Protein AF-C6F610-F1 (afdb_monomer_lite)

Foldseek 3Di:
DEAEDPAAQQDDVHGHNLCSQVVVLVVLVVVQVVCVVVPPPDDYHYDFDPDPRRVVSHDCVSRPVPD

pLDDT: mean 95.93, std 3.95, range [75.69, 98.62]

Sequence (67 aa):
VDIDWEYPVACGIECGKPEDNANFTALMAEFRRQLDAVRPGLLLTVAVGAGIDKIRVTDPAAYHPTL

Radius of gyration: 12.33 Å; chains: 1; bounding box: 28×21×34 Å

Secondary structure (DSSP, 8-state):
-EE--S-SSSBSSSB--TTHHHHHHHHHHHHHHHHHHH-TT---EE----SHHHHTTS-HHHHSTT-

Structure (mmCIF, N/CA/C/O backbone):
data_AF-C6F610-F1
#
_entry.id   AF-C6F610-F1
#
loop_
_atom_site.group_PDB
_atom_site.id
_atom_site.type_symbol
_atom_site.label_atom_id
_atom_site.label_alt_id
_atom_site.label_comp_id
_atom_site.label_asym_id
_atom_site.label_entity_id
_atom_site.label_seq_id
_atom_site.pdbx_PDB_ins_code
_atom_site.Cartn_x
_atom_site.Cartn_y
_atom_site.Cartn_z
_atom_site.occupancy
_atom_site.B_iso_or_equiv
_atom_site.auth_seq_id
_atom_site.auth_comp_id
_atom_site.auth_asym_id
_atom_site.auth_atom_id
_atom_site.pdbx_PDB_model_num
ATOM 1 N N . VAL A 1 1 ? -4.653 3.930 10.978 1.00 96.12 1 VAL A N 1
ATOM 2 C CA . VAL A 1 1 ? -3.392 4.548 10.512 1.00 96.12 1 VAL A CA 1
ATOM 3 C C . VAL A 1 1 ? -3.347 4.404 9.011 1.00 96.12 1 VAL A C 1
ATOM 5 O O . VAL A 1 1 ? -3.900 3.426 8.514 1.00 96.12 1 VAL A O 1
ATOM 8 N N . ASP A 1 2 ? -2.746 5.373 8.340 1.00 98.38 2 ASP A N 1
ATOM 9 C CA . ASP A 1 2 ? -2.499 5.326 6.906 1.00 98.38 2 ASP A CA 1
ATOM 10 C C . ASP A 1 2 ? -0.993 5.198 6.676 1.00 98.38 2 ASP A C 1
ATOM 12 O O . ASP A 1 2 ? -0.219 5.914 7.316 1.00 98.38 2 ASP A O 1
ATOM 16 N N . ILE A 1 3 ? -0.586 4.233 5.855 1.00 98.12 3 ILE A N 1
ATOM 17 C CA . ILE A 1 3 ? 0.815 3.987 5.512 1.00 98.12 3 ILE A CA 1
ATOM 18 C C . ILE A 1 3 ? 1.066 4.518 4.103 1.00 98.12 3 ILE A C 1
ATOM 20 O O . ILE A 1 3 ? 0.424 4.077 3.155 1.00 98.12 3 ILE A O 1
ATOM 24 N N . ASP A 1 4 ? 2.032 5.421 3.976 1.00 97.69 4 ASP A N 1
ATOM 25 C CA . ASP A 1 4 ? 2.392 6.066 2.713 1.00 97.69 4 ASP A CA 1
ATOM 26 C C . ASP A 1 4 ? 3.887 5.853 2.429 1.00 97.69 4 ASP A C 1
ATOM 28 O O . ASP A 1 4 ? 4.729 6.726 2.638 1.00 97.69 4 ASP A O 1
ATOM 32 N N . TRP A 1 5 ? 4.246 4.613 2.078 1.00 97.50 5 TRP A N 1
ATOM 33 C CA . TRP A 1 5 ? 5.612 4.270 1.676 1.00 97.50 5 TRP A CA 1
ATOM 34 C C . TRP A 1 5 ? 5.730 4.434 0.161 1.00 97.50 5 TRP A C 1
ATOM 36 O O . TRP A 1 5 ? 5.166 3.646 -0.595 1.00 97.50 5 TRP A O 1
ATOM 46 N N . GLU A 1 6 ? 6.531 5.4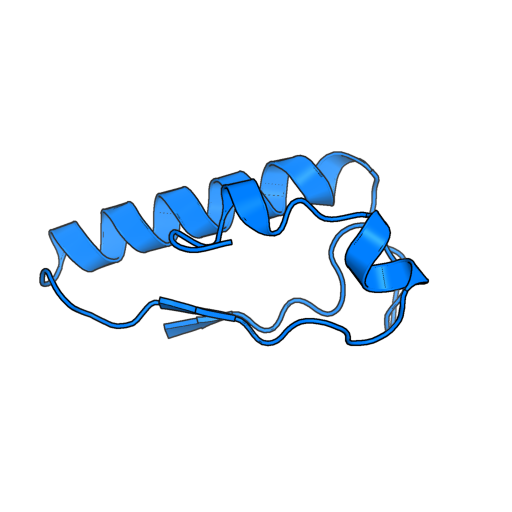05 -0.279 1.00 97.19 6 GLU A N 1
ATOM 47 C CA . GLU A 1 6 ? 6.758 5.709 -1.695 1.00 97.19 6 GLU A CA 1
ATOM 48 C C . GLU A 1 6 ? 8.207 5.418 -2.141 1.00 97.19 6 GLU A C 1
ATOM 50 O O . GLU A 1 6 ? 9.100 6.254 -2.024 1.00 97.19 6 GLU A O 1
ATOM 55 N N . TYR A 1 7 ? 8.529 4.228 -2.648 1.00 97.12 7 TYR A N 1
ATOM 56 C CA . TYR A 1 7 ? 7.681 3.046 -2.839 1.00 97.12 7 TYR A CA 1
ATOM 57 C C . TYR A 1 7 ? 8.452 1.801 -2.385 1.00 97.12 7 TYR A C 1
ATOM 59 O O . TYR A 1 7 ? 9.681 1.794 -2.484 1.00 97.12 7 TYR A O 1
ATOM 67 N N . PRO A 1 8 ? 7.790 0.728 -1.920 1.00 97.25 8 PRO A N 1
ATOM 68 C CA . PRO A 1 8 ? 8.488 -0.523 -1.662 1.00 97.25 8 PRO A CA 1
ATOM 69 C C . PRO A 1 8 ? 9.126 -1.025 -2.962 1.00 97.25 8 PRO A C 1
ATOM 71 O O . PRO A 1 8 ? 8.456 -1.084 -3.995 1.00 97.25 8 PRO A O 1
ATOM 74 N N . VAL A 1 9 ? 10.412 -1.382 -2.910 1.00 97.88 9 VAL A N 1
ATOM 75 C CA . VAL A 1 9 ? 11.237 -1.901 -4.022 1.00 97.88 9 VAL A CA 1
ATOM 76 C C . VAL A 1 9 ? 11.531 -0.896 -5.145 1.00 97.88 9 VAL A C 1
ATOM 78 O O . VAL A 1 9 ? 12.649 -0.854 -5.651 1.00 97.88 9 VAL A O 1
ATOM 81 N N . ALA A 1 10 ? 10.555 -0.099 -5.575 1.00 97.12 10 ALA A N 1
ATOM 82 C CA . ALA A 1 10 ? 10.703 0.818 -6.698 1.00 97.12 10 ALA A CA 1
ATOM 83 C C . ALA A 1 10 ? 11.280 2.185 -6.290 1.00 97.12 10 ALA A C 1
ATOM 85 O O . ALA A 1 10 ? 11.322 2.552 -5.120 1.00 97.12 10 ALA A O 1
ATOM 86 N N . CYS A 1 11 ? 11.713 2.971 -7.280 1.00 95.44 11 CYS A N 1
ATOM 87 C CA . CYS A 1 11 ? 12.228 4.317 -7.034 1.00 95.44 11 CYS A CA 1
ATOM 88 C C . CYS A 1 11 ? 11.114 5.338 -6.773 1.00 95.44 11 CYS A C 1
ATOM 90 O O . CYS A 1 11 ? 10.199 5.480 -7.593 1.00 95.44 11 CYS A O 1
ATOM 92 N N . GLY A 1 12 ? 11.237 6.037 -5.641 1.00 93.19 12 GLY A N 1
ATOM 93 C CA . GLY A 1 12 ? 10.594 7.313 -5.322 1.00 93.19 12 GLY A CA 1
ATOM 94 C C . GLY A 1 12 ? 11.642 8.431 -5.360 1.00 93.19 12 GLY A C 1
ATOM 95 O O . GLY A 1 12 ? 12.264 8.646 -6.400 1.00 93.19 12 GLY A O 1
ATOM 96 N N . ILE A 1 13 ? 11.881 9.099 -4.223 1.00 96.62 13 ILE A N 1
ATOM 97 C CA . ILE A 1 13 ? 13.045 9.999 -4.050 1.00 96.62 13 ILE A CA 1
ATOM 98 C C . ILE A 1 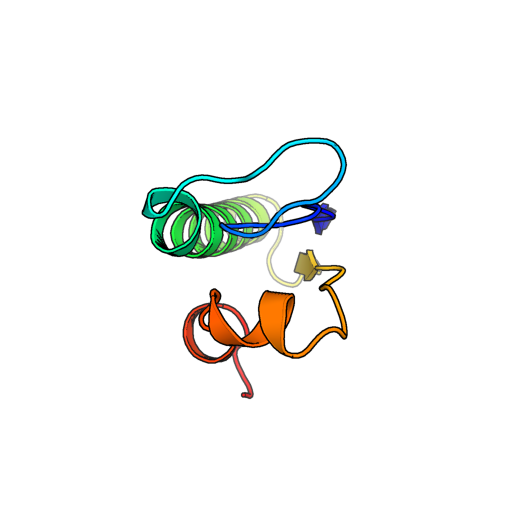13 ? 14.352 9.197 -4.119 1.00 96.62 13 ILE A C 1
ATOM 100 O O . ILE A 1 13 ? 15.302 9.598 -4.787 1.00 96.62 13 ILE A O 1
ATOM 104 N N . GLU A 1 14 ? 14.371 8.038 -3.461 1.00 96.62 14 GLU A N 1
ATOM 105 C CA . GLU A 1 14 ? 15.435 7.041 -3.546 1.00 96.62 14 GLU A CA 1
ATOM 106 C C . GLU A 1 14 ? 14.854 5.711 -4.037 1.00 96.62 14 GLU A C 1
ATOM 108 O O . GLU A 1 14 ? 13.640 5.485 -4.000 1.00 96.62 14 GLU A O 1
ATOM 113 N N . CYS A 1 15 ? 15.720 4.831 -4.537 1.00 96.25 15 CYS A N 1
ATOM 114 C CA . CYS A 1 15 ? 15.314 3.493 -4.945 1.00 96.25 15 CYS A CA 1
ATOM 115 C C . CYS A 1 15 ? 15.247 2.548 -3.747 1.00 96.25 15 CYS A C 1
ATOM 117 O O . CYS A 1 15 ? 16.205 2.450 -2.979 1.00 96.25 15 CYS A O 1
ATOM 119 N N . GLY A 1 16 ? 14.121 1.842 -3.626 1.00 96.25 16 GLY A N 1
ATOM 120 C CA . GLY A 1 16 ? 13.966 0.741 -2.684 1.00 96.25 16 GLY A CA 1
ATOM 121 C C . GLY A 1 16 ? 14.859 -0.455 -3.020 1.00 96.25 16 GLY A C 1
ATOM 122 O O . GLY A 1 16 ? 15.561 -0.496 -4.037 1.00 96.25 16 GLY A O 1
ATOM 123 N N . LYS A 1 17 ? 14.830 -1.450 -2.139 1.00 97.69 17 LYS A N 1
ATOM 124 C CA . LYS A 1 17 ? 15.587 -2.699 -2.269 1.00 97.69 17 LYS A CA 1
ATOM 125 C C . LYS A 1 17 ? 14.641 -3.882 -2.483 1.00 97.69 17 LYS A C 1
ATOM 127 O O . LYS A 1 17 ? 13.478 -3.799 -2.090 1.00 97.69 17 LYS A O 1
ATOM 132 N N . PRO A 1 18 ? 15.100 -5.007 -3.064 1.00 96.94 18 PRO A N 1
ATOM 133 C CA . PRO A 1 18 ? 14.248 -6.180 -3.271 1.00 96.94 18 PRO A CA 1
ATOM 134 C C . PRO A 1 18 ? 13.574 -6.698 -1.991 1.00 96.94 18 PRO A C 1
ATOM 136 O O . PRO A 1 18 ? 12.445 -7.185 -2.047 1.00 96.94 18 PRO A O 1
ATOM 139 N N . GLU A 1 19 ? 14.229 -6.564 -0.833 1.00 98.06 19 GLU A N 1
ATOM 140 C CA . GLU A 1 19 ? 13.698 -7.013 0.458 1.00 98.06 19 GLU A CA 1
ATOM 141 C C . GLU A 1 19 ? 12.460 -6.220 0.906 1.00 98.06 19 GLU A C 1
ATOM 143 O O . GLU A 1 19 ? 11.672 -6.714 1.715 1.00 98.06 19 GLU A O 1
ATOM 148 N N . ASP A 1 20 ? 12.243 -5.020 0.359 1.00 98.12 20 ASP A N 1
ATOM 149 C CA . ASP A 1 20 ? 11.113 -4.165 0.723 1.00 98.12 20 ASP A CA 1
ATOM 150 C C . ASP A 1 20 ? 9.762 -4.799 0.373 1.00 98.12 20 ASP A C 1
ATOM 152 O O . ASP A 1 20 ? 8.775 -4.506 1.039 1.00 98.12 20 ASP A O 1
ATOM 156 N N . ASN A 1 21 ? 9.699 -5.718 -0.599 1.00 96.50 21 ASN A N 1
ATOM 157 C CA . ASN A 1 21 ? 8.473 -6.465 -0.901 1.00 96.50 21 ASN A CA 1
ATOM 158 C C . ASN A 1 21 ? 7.997 -7.281 0.318 1.00 96.50 21 ASN A C 1
ATOM 160 O O . ASN A 1 21 ? 6.854 -7.153 0.772 1.00 96.50 21 ASN A O 1
ATOM 164 N N . ALA A 1 22 ? 8.902 -8.086 0.883 1.00 97.19 22 ALA A N 1
ATOM 165 C CA . ALA A 1 22 ? 8.608 -8.910 2.048 1.00 97.19 22 ALA A CA 1
ATOM 166 C C . ALA A 1 22 ? 8.434 -8.045 3.305 1.00 97.19 22 ALA A C 1
ATOM 168 O O . ALA A 1 22 ? 7.515 -8.276 4.094 1.00 97.19 22 ALA A O 1
ATOM 169 N N . ASN A 1 23 ? 9.271 -7.015 3.466 1.00 98.19 23 ASN A N 1
ATOM 170 C CA . ASN A 1 23 ? 9.209 -6.117 4.617 1.00 98.19 23 ASN A CA 1
ATOM 171 C C . ASN A 1 23 ? 7.905 -5.319 4.652 1.00 98.19 23 ASN A C 1
ATOM 173 O O . ASN A 1 23 ? 7.318 -5.175 5.721 1.00 98.19 23 ASN A O 1
ATOM 177 N N . PHE A 1 24 ? 7.420 -4.836 3.506 1.00 97.75 24 PHE A N 1
ATOM 178 C CA . PHE A 1 24 ? 6.154 -4.116 3.422 1.00 97.75 24 PHE A CA 1
ATOM 179 C C . PHE A 1 24 ? 4.977 -5.009 3.837 1.00 97.75 24 PHE A C 1
ATOM 181 O O . PHE A 1 24 ? 4.154 -4.616 4.660 1.00 97.75 24 PHE A O 1
ATOM 188 N N . THR A 1 25 ? 4.942 -6.252 3.356 1.00 96.75 25 THR A N 1
ATOM 189 C CA . THR A 1 25 ? 3.910 -7.226 3.747 1.00 96.75 25 THR A CA 1
ATOM 190 C C . THR A 1 25 ? 3.964 -7.533 5.249 1.00 96.75 25 THR A C 1
ATOM 192 O O . THR A 1 25 ? 2.937 -7.509 5.932 1.00 96.75 25 THR A O 1
ATOM 195 N N . ALA A 1 26 ? 5.165 -7.755 5.796 1.00 98.06 26 ALA A N 1
ATOM 196 C CA . ALA A 1 26 ? 5.361 -7.988 7.226 1.00 98.06 26 ALA A CA 1
ATOM 197 C C . ALA A 1 26 ? 4.948 -6.773 8.079 1.00 98.06 26 ALA A C 1
ATOM 199 O O . ALA A 1 26 ? 4.327 -6.937 9.130 1.00 98.06 26 ALA A O 1
ATOM 200 N N . LEU A 1 27 ? 5.236 -5.557 7.607 1.00 98.00 27 LEU A N 1
ATOM 201 C CA . LEU A 1 27 ? 4.833 -4.307 8.246 1.00 98.00 27 LEU A CA 1
ATOM 202 C C . LEU A 1 27 ? 3.306 -4.201 8.341 1.00 98.00 27 LEU A C 1
ATOM 204 O O . LEU A 1 27 ? 2.779 -3.915 9.417 1.00 98.00 27 LEU A O 1
ATOM 208 N N . MET A 1 28 ? 2.588 -4.477 7.248 1.00 97.81 28 MET A N 1
ATOM 209 C CA . MET A 1 28 ? 1.121 -4.444 7.228 1.00 97.81 28 MET A CA 1
ATOM 210 C C . MET A 1 28 ? 0.515 -5.479 8.186 1.00 97.81 28 MET A C 1
ATOM 212 O O . MET A 1 28 ? -0.418 -5.160 8.929 1.00 97.81 28 MET A O 1
ATOM 216 N N . ALA A 1 29 ? 1.076 -6.692 8.233 1.00 97.44 29 ALA A N 1
ATOM 217 C CA . ALA A 1 29 ? 0.649 -7.732 9.168 1.00 97.44 29 ALA A CA 1
ATOM 218 C C . ALA A 1 29 ? 0.863 -7.320 10.637 1.00 97.44 29 ALA A C 1
ATOM 220 O O . ALA A 1 29 ? -0.031 -7.493 11.470 1.00 97.44 29 ALA A O 1
ATOM 221 N N . GLU A 1 30 ? 2.014 -6.726 10.958 1.00 98.31 30 GLU A N 1
ATOM 222 C CA . GLU A 1 30 ? 2.312 -6.263 12.315 1.00 98.31 30 GLU A CA 1
ATOM 223 C C . GLU A 1 30 ? 1.412 -5.093 12.727 1.00 98.31 30 GLU A C 1
ATOM 225 O O . GLU A 1 30 ? 0.853 -5.108 13.826 1.00 98.31 30 GLU A O 1
ATOM 230 N N . PHE A 1 31 ? 1.180 -4.115 11.845 1.00 98.12 31 PHE A N 1
ATOM 231 C CA . PHE A 1 31 ? 0.231 -3.037 12.127 1.00 98.12 31 PHE A CA 1
ATOM 232 C C . PHE A 1 31 ? -1.181 -3.565 12.355 1.00 98.12 31 PHE A C 1
ATOM 234 O O . PHE A 1 31 ? -1.836 -3.125 13.300 1.00 98.12 31 PHE A O 1
ATOM 241 N N . ARG A 1 32 ? -1.655 -4.524 11.549 1.00 97.44 32 ARG A N 1
ATOM 242 C CA . ARG A 1 32 ? -2.964 -5.152 11.772 1.00 97.44 32 ARG A CA 1
ATOM 243 C C . ARG A 1 32 ? -3.036 -5.773 13.167 1.00 97.44 32 ARG A C 1
ATOM 245 O O . ARG A 1 32 ? -3.947 -5.443 13.926 1.00 97.44 32 ARG A O 1
ATOM 252 N N . ARG A 1 33 ? -2.031 -6.576 13.541 1.00 98.25 33 ARG A N 1
ATOM 253 C CA . ARG A 1 33 ? -1.939 -7.229 14.857 1.00 98.25 33 ARG A CA 1
ATOM 254 C C . ARG A 1 33 ? -1.958 -6.223 16.010 1.00 98.25 33 ARG A C 1
ATOM 256 O O . ARG A 1 33 ? -2.667 -6.426 16.994 1.00 98.25 33 ARG A O 1
ATOM 263 N N . GLN A 1 34 ? -1.194 -5.138 15.900 1.00 98.50 34 GLN A N 1
ATOM 264 C CA . GLN A 1 34 ? -1.106 -4.107 16.939 1.00 98.50 34 GLN A CA 1
ATOM 265 C C . GLN A 1 34 ? -2.389 -3.279 17.042 1.00 98.50 34 GLN A C 1
ATOM 267 O O . GLN A 1 34 ? -2.863 -3.002 18.143 1.00 98.50 34 GLN A O 1
ATOM 272 N N . LEU A 1 35 ? -2.992 -2.916 15.908 1.00 98.44 35 LEU A N 1
ATOM 273 C CA . LEU A 1 35 ? -4.271 -2.210 15.893 1.00 98.44 35 LEU A CA 1
ATOM 274 C C . LEU A 1 35 ? -5.375 -3.048 16.538 1.00 98.44 35 LEU A C 1
ATOM 276 O O . LEU A 1 35 ? -6.159 -2.504 17.314 1.00 98.44 35 LEU A O 1
ATOM 280 N N . ASP A 1 36 ? -5.405 -4.356 16.280 1.00 98.19 36 ASP A N 1
ATOM 281 C CA . ASP A 1 36 ? -6.361 -5.264 16.918 1.00 98.19 36 ASP A CA 1
ATOM 282 C C . ASP A 1 36 ? -6.125 -5.404 18.425 1.00 98.19 36 ASP A C 1
ATOM 284 O O . ASP A 1 36 ? -7.092 -5.452 19.182 1.00 98.19 36 ASP A O 1
ATOM 288 N N . ALA A 1 37 ? -4.867 -5.397 18.878 1.00 98.62 37 ALA A N 1
ATOM 289 C CA . ALA A 1 37 ? -4.535 -5.421 20.302 1.00 98.62 37 ALA A CA 1
ATOM 290 C C . ALA A 1 37 ? -4.966 -4.139 21.041 1.00 98.62 37 ALA A C 1
ATOM 292 O O . ALA A 1 37 ? -5.385 -4.210 22.195 1.00 98.62 37 ALA A O 1
ATOM 293 N N . VAL A 1 38 ? -4.881 -2.972 20.389 1.00 98.19 38 VAL A N 1
ATOM 294 C CA . VAL A 1 38 ? -5.324 -1.689 20.964 1.00 98.19 38 VAL A CA 1
ATOM 295 C C . VAL A 1 38 ? -6.847 -1.580 20.964 1.00 98.19 38 VAL A C 1
ATOM 297 O O . VAL A 1 38 ? -7.451 -1.266 21.990 1.00 98.19 38 VAL A O 1
ATOM 300 N N . ARG A 1 39 ? -7.473 -1.785 19.800 1.00 98.25 39 ARG A N 1
ATOM 301 C CA . ARG A 1 39 ? -8.927 -1.793 19.629 1.00 98.25 39 ARG A CA 1
ATOM 302 C C . ARG A 1 39 ? -9.290 -2.451 18.292 1.00 98.25 39 ARG A C 1
ATOM 304 O O . ARG A 1 39 ? -9.057 -1.841 17.242 1.00 98.25 39 ARG A O 1
ATOM 311 N N . PRO A 1 40 ? -9.945 -3.623 18.305 1.00 97.31 40 PRO A N 1
ATOM 312 C CA . PRO A 1 40 ? -10.422 -4.262 17.085 1.00 97.31 40 PRO A CA 1
ATOM 313 C C . PRO A 1 40 ? -11.302 -3.332 16.242 1.00 97.31 40 PRO A C 1
ATOM 315 O O . PRO A 1 40 ? -12.065 -2.520 16.770 1.00 97.31 40 PRO A O 1
ATOM 318 N N . GLY A 1 41 ? -11.191 -3.448 14.918 1.00 96.00 41 GLY A N 1
ATOM 319 C CA . GLY A 1 41 ? -11.973 -2.649 13.965 1.00 96.00 41 GLY A CA 1
ATOM 320 C C . GLY A 1 41 ? -11.378 -1.281 13.613 1.00 96.00 41 GLY A C 1
ATOM 321 O O . GLY A 1 41 ? -11.960 -0.550 12.815 1.00 96.00 41 GLY A O 1
ATOM 322 N N . LEU A 1 42 ? -10.209 -0.918 14.154 1.00 97.88 42 LEU A N 1
ATOM 323 C CA . LEU A 1 42 ? -9.457 0.239 13.663 1.00 97.88 42 LEU A CA 1
ATOM 324 C C . LEU A 1 42 ? -9.011 0.038 12.207 1.00 97.88 42 LEU A C 1
ATOM 326 O O . LEU A 1 42 ? -8.480 -1.021 11.853 1.00 97.88 42 LEU A O 1
ATOM 330 N N . LEU A 1 43 ? -9.171 1.083 11.389 1.00 97.31 43 LEU A N 1
ATOM 331 C CA . LEU A 1 43 ? -8.745 1.077 9.992 1.00 97.31 43 LEU A CA 1
ATOM 332 C C . LEU A 1 43 ? -7.215 1.065 9.872 1.00 97.31 43 LEU A C 1
ATOM 334 O O . LEU A 1 43 ? -6.511 1.859 10.511 1.00 97.31 43 LEU A O 1
ATOM 338 N N . LEU A 1 44 ? -6.740 0.173 9.008 1.00 97.50 44 LEU A N 1
ATOM 339 C CA . LEU A 1 44 ? -5.400 0.164 8.439 1.00 97.50 44 LEU A CA 1
ATOM 340 C C . LEU A 1 44 ? -5.562 0.424 6.945 1.00 97.50 44 LEU A C 1
ATOM 342 O O . LEU A 1 44 ? -6.216 -0.363 6.264 1.00 97.50 44 LEU A O 1
ATOM 346 N N . THR A 1 45 ? -5.019 1.536 6.471 1.00 97.69 45 THR A N 1
ATOM 347 C CA . THR A 1 45 ? -5.073 1.940 5.065 1.00 97.69 45 THR A CA 1
ATOM 348 C C . THR A 1 45 ? -3.661 2.143 4.529 1.00 97.69 45 THR A C 1
ATOM 350 O O . THR A 1 45 ? -2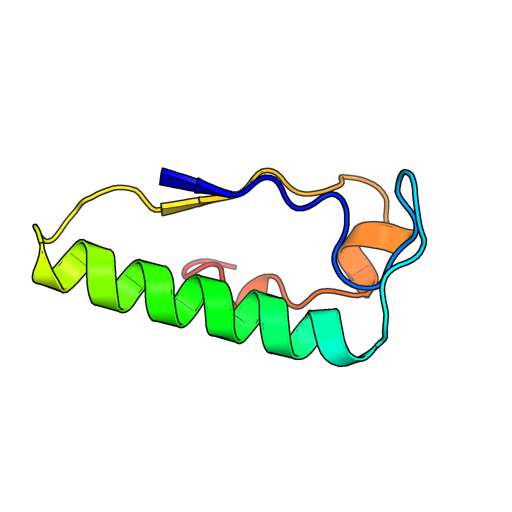.703 2.243 5.301 1.00 97.69 45 THR A O 1
ATOM 353 N N . VAL A 1 46 ? -3.534 2.138 3.205 1.00 97.19 46 VAL A N 1
ATOM 354 C CA . VAL A 1 46 ? -2.275 2.388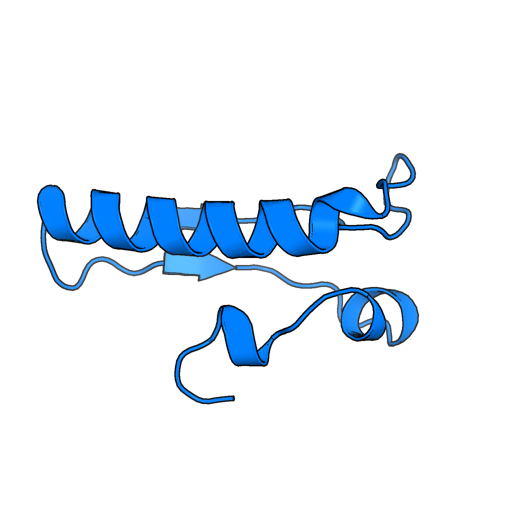 2.509 1.00 97.19 46 VAL A CA 1
ATOM 355 C C . VAL A 1 46 ? -2.544 3.204 1.247 1.00 97.19 46 VAL A C 1
ATOM 357 O O . VAL A 1 46 ? -3.462 2.883 0.486 1.00 97.19 46 VAL A O 1
ATOM 360 N N . ALA A 1 47 ? -1.728 4.228 1.014 1.00 97.06 47 ALA A N 1
ATOM 361 C CA . ALA A 1 47 ? -1.596 4.864 -0.288 1.00 97.06 47 ALA A CA 1
ATOM 362 C C . ALA A 1 47 ? -0.566 4.090 -1.128 1.00 97.06 47 ALA A C 1
ATOM 364 O O . ALA A 1 47 ? 0.540 3.800 -0.678 1.00 97.06 47 ALA A O 1
ATOM 365 N N . VAL A 1 48 ? -0.942 3.697 -2.347 1.00 95.69 48 VAL A N 1
ATOM 366 C CA . VAL A 1 48 ? -0.083 2.902 -3.240 1.00 95.69 48 VAL A CA 1
ATOM 367 C C . VAL A 1 48 ? 0.143 3.616 -4.565 1.00 95.69 48 VAL A C 1
ATOM 369 O O . VAL A 1 48 ? -0.742 4.299 -5.082 1.00 95.69 48 VAL A O 1
ATOM 372 N N . GLY A 1 49 ? 1.324 3.416 -5.152 1.00 95.25 49 GLY A N 1
ATOM 373 C CA . GLY A 1 49 ? 1.636 3.937 -6.479 1.00 95.25 49 GLY A CA 1
ATOM 374 C C . GLY A 1 49 ? 0.759 3.300 -7.563 1.00 95.25 49 GLY A C 1
ATOM 375 O O . GLY A 1 49 ? 0.661 2.080 -7.651 1.00 95.25 49 GLY A O 1
ATOM 376 N N . ALA A 1 50 ? 0.165 4.122 -8.432 1.00 95.94 50 ALA A N 1
ATOM 377 C CA . ALA A 1 50 ? -0.674 3.658 -9.545 1.00 95.94 50 ALA A CA 1
ATOM 378 C C . ALA A 1 50 ? 0.123 3.238 -10.802 1.00 95.94 50 ALA A C 1
ATOM 380 O O . ALA A 1 50 ? -0.451 2.744 -11.774 1.00 95.94 50 ALA A O 1
ATOM 381 N N . GLY A 1 51 ? 1.444 3.451 -10.811 1.00 96.88 51 GLY A N 1
ATOM 382 C CA . GLY A 1 51 ? 2.323 3.036 -11.905 1.00 96.88 51 GLY A CA 1
ATOM 383 C C . GLY A 1 51 ? 2.486 1.516 -11.954 1.00 96.88 51 GLY A C 1
ATOM 384 O O . GLY A 1 51 ? 2.695 0.876 -10.926 1.00 96.88 51 GLY A O 1
ATOM 385 N N . ILE A 1 52 ? 2.435 0.921 -13.151 1.00 96.19 52 ILE A N 1
ATOM 386 C CA . ILE A 1 52 ? 2.604 -0.535 -13.340 1.00 96.19 52 ILE A CA 1
ATOM 387 C C . ILE A 1 52 ? 3.942 -1.025 -12.766 1.00 96.19 52 ILE A C 1
ATOM 389 O O . ILE A 1 52 ? 4.024 -2.129 -12.233 1.00 96.19 52 ILE A O 1
ATOM 393 N N . ASP A 1 53 ? 4.985 -0.207 -12.868 1.00 95.50 53 ASP A N 1
ATOM 394 C CA . ASP A 1 53 ? 6.311 -0.460 -12.311 1.00 95.50 53 ASP A CA 1
ATOM 395 C C . ASP A 1 53 ? 6.329 -0.475 -10.775 1.00 95.50 53 ASP A C 1
ATOM 397 O O . ASP A 1 53 ? 7.158 -1.167 -10.193 1.00 95.50 53 ASP A O 1
ATOM 401 N N . LYS A 1 54 ? 5.399 0.234 -10.125 1.00 96.88 54 LYS A N 1
ATOM 402 C CA . LYS A 1 54 ? 5.209 0.228 -8.666 1.00 96.88 54 LYS A CA 1
ATOM 403 C C . LYS A 1 54 ? 4.343 -0.948 -8.217 1.00 96.88 54 LYS A C 1
ATOM 405 O O . LYS A 1 54 ? 4.671 -1.620 -7.250 1.00 96.88 54 LYS A O 1
ATOM 410 N N . ILE A 1 55 ? 3.272 -1.237 -8.957 1.00 95.31 55 ILE A N 1
ATOM 411 C CA . ILE A 1 55 ? 2.327 -2.317 -8.632 1.00 95.31 55 ILE A CA 1
ATOM 412 C C . ILE A 1 55 ? 2.983 -3.696 -8.776 1.00 95.31 55 ILE A C 1
ATOM 414 O O . ILE A 1 55 ? 2.786 -4.566 -7.938 1.00 95.31 55 ILE A O 1
ATOM 418 N N . ARG A 1 56 ? 3.777 -3.921 -9.833 1.00 95.94 56 ARG A N 1
ATOM 419 C CA . ARG A 1 56 ? 4.362 -5.245 -10.126 1.00 95.94 56 ARG A CA 1
ATOM 420 C C . ARG A 1 56 ? 5.407 -5.721 -9.119 1.00 95.94 56 ARG A C 1
ATOM 422 O O . ARG A 1 56 ? 5.783 -6.889 -9.172 1.00 95.94 56 ARG A O 1
ATOM 429 N N . VAL A 1 57 ? 5.917 -4.829 -8.275 1.00 96.12 57 VAL A N 1
ATOM 430 C CA . VAL A 1 57 ? 6.985 -5.140 -7.315 1.00 96.12 57 VAL A CA 1
ATOM 431 C C . VAL A 1 57 ? 6.475 -5.303 -5.884 1.00 96.12 57 VAL A C 1
ATOM 433 O O . VAL A 1 57 ? 7.272 -5.582 -4.990 1.00 96.12 57 VAL A O 1
ATOM 436 N N . THR A 1 58 ? 5.165 -5.191 -5.661 1.00 94.06 58 THR A N 1
ATOM 437 C CA . THR A 1 58 ? 4.493 -5.545 -4.404 1.00 94.06 58 THR A CA 1
ATOM 438 C C . THR A 1 58 ? 3.540 -6.724 -4.625 1.00 94.06 58 THR A C 1
ATOM 440 O O . THR A 1 58 ? 3.323 -7.152 -5.758 1.00 94.06 58 THR A O 1
ATOM 443 N N . ASP A 1 59 ? 2.981 -7.274 -3.544 1.00 93.69 59 ASP A N 1
ATOM 444 C CA . ASP A 1 59 ? 1.943 -8.311 -3.603 1.00 93.69 59 ASP A CA 1
ATOM 445 C C . ASP A 1 59 ? 0.642 -7.819 -2.940 1.00 93.69 59 ASP A C 1
ATOM 447 O O . ASP A 1 59 ? 0.420 -8.076 -1.754 1.00 93.69 59 ASP A O 1
ATOM 451 N N . PRO A 1 60 ? -0.225 -7.079 -3.665 1.00 92.62 60 PRO A N 1
ATOM 452 C CA . PRO A 1 60 ? -1.472 -6.557 -3.109 1.00 92.62 60 PRO A CA 1
ATOM 453 C C . PRO A 1 60 ? -2.385 -7.612 -2.487 1.00 92.62 60 PRO A C 1
ATOM 455 O O . PRO A 1 60 ? -3.054 -7.311 -1.500 1.00 92.62 60 PRO A O 1
ATOM 458 N N . ALA A 1 61 ? -2.391 -8.839 -3.011 1.00 93.25 61 ALA A N 1
ATOM 459 C CA . ALA A 1 61 ? -3.201 -9.924 -2.462 1.00 93.25 61 ALA A CA 1
ATOM 460 C C . ALA A 1 61 ? -2.685 -10.390 -1.086 1.00 93.25 61 ALA A C 1
ATOM 462 O O . ALA A 1 61 ? -3.464 -10.849 -0.253 1.0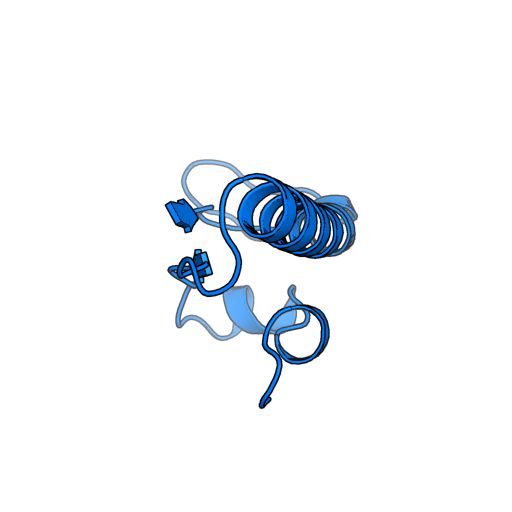0 93.25 61 ALA A O 1
ATOM 463 N N . ALA A 1 62 ? -1.388 -10.225 -0.803 1.00 93.75 62 ALA A N 1
ATOM 464 C CA . ALA A 1 62 ? -0.809 -10.582 0.491 1.00 93.75 62 ALA A CA 1
ATOM 465 C C . ALA A 1 62 ? -1.137 -9.587 1.619 1.00 93.75 62 ALA A C 1
ATOM 467 O O . ALA A 1 62 ? -1.100 -9.968 2.790 1.00 93.75 62 ALA A O 1
ATOM 468 N N . TYR A 1 63 ? -1.452 -8.324 1.303 1.00 92.50 63 TYR A N 1
ATOM 469 C CA . TYR A 1 63 ? -1.717 -7.285 2.313 1.00 92.50 63 TYR A CA 1
ATOM 470 C C . TYR A 1 63 ? -3.093 -6.614 2.214 1.00 92.50 63 TYR A C 1
ATOM 472 O O . TYR A 1 63 ? -3.432 -5.809 3.084 1.00 92.50 63 TYR A O 1
ATOM 480 N N . HIS A 1 64 ? -3.907 -6.942 1.208 1.00 91.50 64 HIS A N 1
ATOM 481 C CA . HIS A 1 64 ? -5.288 -6.484 1.103 1.00 91.50 64 HIS A CA 1
ATOM 482 C C . HIS A 1 64 ? -6.254 -7.679 1.173 1.00 91.50 64 HIS A C 1
ATOM 484 O O . HIS A 1 64 ? -6.229 -8.538 0.298 1.00 91.50 64 HIS A O 1
ATOM 490 N N . PRO A 1 65 ? -7.164 -7.735 2.160 1.00 82.25 65 PRO A N 1
ATOM 491 C CA . PRO A 1 65 ? -7.951 -8.937 2.463 1.00 82.25 65 P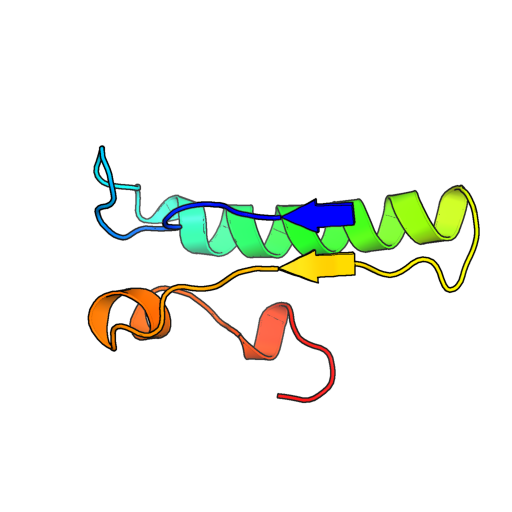RO A CA 1
ATOM 492 C C . PRO A 1 65 ? -8.993 -9.331 1.401 1.00 82.25 65 PRO A C 1
ATOM 494 O O . PRO A 1 65 ? -9.680 -10.336 1.566 1.00 82.25 65 PRO A O 1
ATOM 497 N N . THR A 1 66 ? -9.171 -8.529 0.351 1.00 80.56 66 THR A N 1
ATOM 498 C CA . THR A 1 66 ? -10.211 -8.724 -0.673 1.00 80.56 66 THR A CA 1
ATOM 499 C C . THR A 1 66 ? -9.704 -8.515 -2.104 1.00 80.56 66 THR A C 1
ATOM 501 O O . THR A 1 66 ? -10.494 -8.121 -2.965 1.00 80.56 66 THR A O 1
ATOM 504 N N . LEU A 1 67 ? -8.400 -8.681 -2.340 1.00 75.69 67 LEU A N 1
ATOM 505 C CA . LEU A 1 67 ? -7.805 -8.683 -3.683 1.00 75.69 67 LEU A CA 1
ATOM 506 C C . LEU A 1 67 ? -7.385 -10.091 -4.107 1.00 75.69 67 LEU A C 1
ATOM 508 O O . LEU A 1 67 ? -7.123 -10.920 -3.211 1.00 75.69 67 LEU A O 1
#